Protein AF-B1I5F2-F1 (afdb_monomer_lite)

Secondary structure (DSSP, 8-state):
---------------------------TTHHHHHHHHHHHHHHHHHHHHHHHHHHHHHHTTS---HHHHHHHHHHHHHHHHHHHHHHHHHHHHHHHHHHS--

Radius of gyration: 26.98 Å; chains: 1; bounding box: 39×50×77 Å

Foldseek 3Di:
DDDDDDDDDDDDDDDDDDDDDDDDPDDPPVVVVVVVLVVLVVVLVVLVVVLVVLVVCVVVVVDPCVVVNVVSVVVSVVSVVVNVVVVVVVVVVVVVVVVPDD

InterPro domains:
  IPR001624 Flagellar hook-basal body complex protein FliE [MF_00724] (5-102)
  IPR001624 Flagellar hook-basal body complex protein FliE [PF02049] (25-101)
  IPR001624 Flagellar hook-basal body complex protein FliE [PR01006] (32-48)
  IPR001624 Flagellar hook-basal body complex protein FliE [PR01006] (66-82)
  IPR001624 Flagellar hook-basal body complex protein FliE [PR01006] (87-100)
  IPR001624 Flagellar hook-basal body complex protein FliE [PTHR34653] (27-101)
  IPR001624 Flagellar hook-basal body complex protein FliE [TIGR00205] (25-100)

pLDDT: mean 74.01, std 18.07, range [35.62, 93.12]

Organism: Desulforudis audaxviator (strain MP104C) (NCBI:txid477974)

Structure (mmCIF, N/CA/C/O backbone):
data_AF-B1I5F2-F1
#
_entry.id   AF-B1I5F2-F1
#
loop_
_atom_site.group_PDB
_atom_site.id
_atom_site.type_symbol
_atom_site.label_atom_id
_atom_site.label_alt_id
_atom_site.label_comp_id
_atom_site.label_asym_id
_atom_site.label_entity_id
_atom_site.label_seq_id
_atom_site.pdbx_PDB_ins_code
_atom_site.Cartn_x
_atom_site.Cartn_y
_atom_site.Cartn_z
_atom_site.occupancy
_atom_site.B_iso_or_equiv
_atom_site.auth_seq_id
_atom_site.auth_comp_id
_atom_site.auth_asym_id
_atom_site.auth_atom_id
_atom_site.pdbx_PDB_model_num
ATOM 1 N N . MET A 1 1 ? -13.102 24.224 -55.973 1.00 43.19 1 MET A N 1
ATOM 2 C CA . MET A 1 1 ? -11.959 23.411 -56.435 1.00 43.19 1 MET A CA 1
ATOM 3 C C . MET A 1 1 ? -11.923 22.157 -55.563 1.00 43.19 1 MET A C 1
ATOM 5 O O . MET A 1 1 ? -11.316 22.179 -54.507 1.00 43.19 1 MET A O 1
ATOM 9 N N . ILE A 1 2 ? -12.718 21.139 -55.921 1.00 48.62 2 ILE A N 1
ATOM 10 C CA . ILE A 1 2 ? -12.889 19.876 -55.175 1.00 48.62 2 ILE A CA 1
ATOM 11 C C . ILE A 1 2 ? -12.767 18.737 -56.196 1.00 48.62 2 ILE A C 1
ATOM 13 O O . ILE A 1 2 ? -13.663 18.553 -57.016 1.00 48.62 2 ILE A O 1
ATOM 17 N N . LYS A 1 3 ? -11.631 18.040 -56.174 1.00 52.56 3 LYS A N 1
ATOM 18 C CA . LYS A 1 3 ? -11.317 16.731 -56.781 1.00 52.56 3 LYS A CA 1
ATOM 19 C C . LYS A 1 3 ? -10.245 16.186 -55.812 1.00 52.56 3 LYS A C 1
ATOM 21 O O . LYS A 1 3 ? -9.353 16.946 -55.469 1.00 52.56 3 LYS A O 1
ATOM 26 N N . GLU A 1 4 ? -10.332 15.020 -55.188 1.00 61.22 4 GLU A N 1
ATOM 27 C CA . GLU A 1 4 ? -10.422 13.708 -55.812 1.00 61.22 4 GLU A CA 1
ATOM 28 C C . GLU A 1 4 ? -11.082 12.700 -54.866 1.00 61.22 4 GLU A C 1
ATOM 30 O O . GLU A 1 4 ? -10.819 12.646 -53.666 1.00 61.22 4 GLU A O 1
ATOM 35 N N . THR A 1 5 ? -11.966 11.901 -55.444 1.00 55.75 5 THR A N 1
ATOM 36 C CA . THR A 1 5 ? -12.652 10.773 -54.829 1.00 55.75 5 THR A CA 1
ATOM 37 C C . THR A 1 5 ? -12.171 9.528 -55.568 1.00 55.75 5 THR A C 1
ATOM 39 O O . THR A 1 5 ? -12.043 9.576 -56.788 1.00 55.75 5 THR A O 1
ATOM 42 N N . ALA A 1 6 ? -12.002 8.428 -54.830 1.00 52.50 6 ALA A N 1
ATOM 43 C CA . ALA A 1 6 ? -11.834 7.047 -55.301 1.00 52.50 6 ALA A CA 1
ATOM 44 C C . ALA A 1 6 ? -10.407 6.555 -55.632 1.00 52.50 6 ALA A C 1
ATOM 46 O O . ALA A 1 6 ? -9.905 6.686 -56.741 1.00 52.50 6 ALA A O 1
ATOM 47 N N . TRP A 1 7 ? -9.835 5.816 -54.676 1.00 52.06 7 TRP A N 1
ATOM 48 C CA . TRP A 1 7 ? -8.839 4.760 -54.901 1.00 52.06 7 TRP A CA 1
ATOM 49 C C . TRP A 1 7 ? -9.255 3.536 -54.052 1.00 52.06 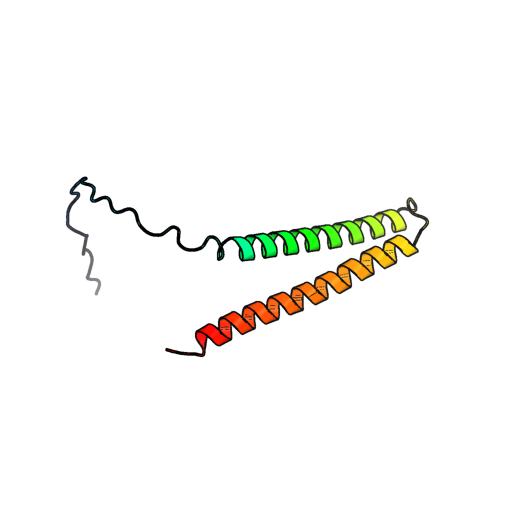7 TRP A C 1
ATOM 51 O O . TRP A 1 7 ? -8.774 3.282 -52.955 1.00 52.06 7 TRP A O 1
ATOM 61 N N . ALA A 1 8 ? -10.284 2.814 -54.497 1.00 66.62 8 ALA A N 1
ATOM 62 C CA . ALA A 1 8 ? -10.712 1.584 -53.828 1.00 66.62 8 ALA A CA 1
ATOM 63 C C . ALA A 1 8 ? -9.662 0.459 -54.003 1.00 66.62 8 ALA A C 1
ATOM 65 O O . ALA A 1 8 ? -9.002 0.411 -55.043 1.00 66.62 8 ALA A O 1
ATOM 66 N N . PRO A 1 9 ? -9.530 -0.470 -53.035 1.00 54.56 9 PRO A N 1
ATOM 67 C CA . PRO A 1 9 ? -8.638 -1.620 -53.139 1.00 54.56 9 PRO A CA 1
ATOM 68 C C . PRO A 1 9 ? -9.228 -2.712 -54.054 1.00 54.56 9 PRO A C 1
ATOM 70 O O . PRO A 1 9 ? -10.412 -3.033 -53.991 1.00 54.56 9 PRO A O 1
ATOM 73 N N . LEU A 1 10 ? -8.373 -3.307 -54.882 1.00 57.34 10 LEU A N 1
ATOM 74 C CA . LEU A 1 10 ? -8.588 -4.464 -55.768 1.00 57.34 10 LEU A CA 1
ATOM 75 C C . LEU A 1 10 ? -7.263 -5.242 -55.650 1.00 57.34 10 LEU A C 1
ATOM 77 O O . LEU A 1 10 ? -6.220 -4.634 -55.859 1.00 57.34 10 LEU A O 1
ATOM 81 N N . VAL A 1 11 ? -7.120 -6.515 -55.267 1.00 62.34 11 VAL A N 1
ATOM 82 C CA . VAL A 1 11 ? -7.882 -7.782 -55.359 1.00 62.34 11 VAL A CA 1
ATOM 83 C C . VAL A 1 11 ? -7.159 -8.778 -54.380 1.00 62.34 11 VAL A C 1
ATOM 85 O O . VAL A 1 11 ? -6.253 -8.332 -53.676 1.00 62.34 11 VAL A O 1
ATOM 88 N N . PRO A 1 12 ? -7.284 -10.125 -54.436 1.00 49.38 12 PRO A N 1
ATOM 89 C CA . PRO A 1 12 ? -8.416 -11.054 -54.333 1.00 49.38 12 PRO A CA 1
ATOM 90 C C . PRO A 1 12 ? -8.339 -11.955 -53.079 1.00 49.38 12 PRO A C 1
ATOM 92 O O . PRO A 1 12 ? -7.280 -12.196 -52.505 1.00 49.38 12 PRO A O 1
ATOM 95 N N . ALA A 1 13 ? -9.470 -12.574 -52.737 1.00 52.69 13 ALA A N 1
ATOM 96 C CA . ALA A 1 13 ? -9.509 -13.784 -51.925 1.00 52.69 13 ALA A CA 1
ATOM 97 C C . ALA A 1 13 ? -8.881 -14.970 -52.687 1.00 52.69 13 ALA A C 1
ATOM 99 O O . ALA A 1 13 ? -9.356 -15.332 -53.763 1.00 52.69 13 ALA A O 1
ATOM 100 N N . LEU A 1 14 ? -7.861 -15.602 -52.105 1.00 43.78 14 LEU A N 1
ATOM 101 C CA . LEU A 1 14 ? -7.427 -16.960 -52.439 1.00 43.78 14 LEU A CA 1
ATOM 102 C C . LEU A 1 14 ? -7.258 -17.734 -51.130 1.00 43.78 14 LEU A C 1
ATOM 104 O O . LEU A 1 14 ? -6.577 -17.286 -50.209 1.00 43.78 14 LEU A O 1
ATOM 108 N N . GLY A 1 15 ? -7.974 -18.852 -51.046 1.00 43.12 15 GLY A N 1
ATOM 109 C CA . GLY A 1 15 ? -8.039 -19.718 -49.882 1.00 43.12 15 GLY A CA 1
ATOM 110 C C . GLY A 1 15 ? -6.759 -20.506 -49.614 1.00 43.12 15 GLY A C 1
ATOM 111 O O . GLY A 1 15 ? -5.883 -20.625 -50.464 1.00 43.12 15 GLY A O 1
ATOM 112 N N . THR A 1 16 ? -6.721 -21.014 -48.380 1.00 55.25 16 THR A N 1
ATOM 113 C CA . THR A 1 16 ? -6.198 -22.319 -47.947 1.00 55.25 16 THR A CA 1
ATOM 114 C C . THR A 1 16 ? -5.094 -22.946 -48.799 1.00 55.25 16 THR A C 1
ATOM 116 O O . THR A 1 16 ? -5.375 -23.475 -49.863 1.00 55.25 16 THR A O 1
ATOM 119 N N . ASP A 1 17 ? -3.885 -23.042 -48.248 1.00 39.59 17 ASP A N 1
ATOM 120 C CA . ASP A 1 17 ? -3.327 -24.354 -47.910 1.00 39.59 17 ASP A CA 1
ATOM 121 C C . ASP A 1 17 ? -2.103 -24.224 -47.002 1.00 39.59 17 ASP A C 1
ATOM 123 O O . ASP A 1 17 ? -1.263 -23.332 -47.131 1.00 39.59 17 ASP A O 1
ATOM 127 N N . GLY A 1 18 ? -2.059 -25.100 -46.003 1.00 46.06 18 GLY A N 1
ATOM 128 C CA . GLY A 1 18 ? -1.067 -25.075 -44.945 1.00 46.06 18 GLY A CA 1
ATOM 129 C C . GLY A 1 18 ? 0.337 -25.424 -45.425 1.00 46.06 18 GLY A C 1
ATOM 130 O O . GLY A 1 18 ? 0.550 -26.366 -46.182 1.00 46.06 18 GLY A O 1
ATOM 131 N N . CYS A 1 19 ? 1.322 -24.760 -44.824 1.00 35.72 19 CYS A N 1
ATOM 132 C CA . CYS A 1 19 ? 2.631 -25.357 -44.620 1.00 35.72 19 CYS A CA 1
ATOM 133 C C . CYS A 1 19 ? 3.012 -25.243 -43.142 1.00 35.72 19 CYS A C 1
ATOM 135 O O . CYS A 1 19 ? 3.512 -24.239 -42.643 1.00 35.72 19 CYS A O 1
ATOM 137 N N . ARG A 1 20 ? 2.697 -26.336 -42.449 1.00 54.31 20 ARG A N 1
ATOM 138 C CA . ARG A 1 20 ? 3.303 -26.844 -41.221 1.00 54.31 20 ARG A CA 1
ATOM 139 C C . ARG A 1 20 ? 4.793 -26.486 -41.114 1.00 54.31 20 ARG A C 1
ATOM 141 O O . ARG A 1 20 ? 5.597 -26.964 -41.912 1.00 54.31 20 ARG A O 1
ATOM 148 N N . ARG A 1 21 ? 5.184 -25.833 -40.017 1.00 40.88 21 ARG A N 1
ATOM 149 C CA . ARG A 1 21 ? 6.444 -26.169 -39.341 1.00 40.88 21 ARG A CA 1
ATOM 150 C C . ARG A 1 21 ? 6.365 -25.873 -37.849 1.00 40.88 21 ARG A C 1
ATOM 152 O O . ARG A 1 21 ? 6.268 -24.732 -37.422 1.00 40.88 21 ARG A O 1
ATOM 159 N N . SER A 1 22 ? 6.403 -26.958 -37.083 1.00 52.06 22 SER A N 1
ATOM 160 C CA . SER A 1 22 ? 6.754 -26.973 -35.672 1.00 52.06 22 SER A CA 1
ATOM 161 C C . SER A 1 22 ? 8.103 -26.294 -35.460 1.00 52.06 22 SER A C 1
ATOM 163 O O . SER A 1 22 ? 9.062 -26.610 -36.166 1.00 52.06 22 SER A O 1
ATOM 165 N N . GLY A 1 23 ? 8.202 -25.452 -34.441 1.00 35.62 23 GLY A N 1
ATOM 166 C CA . GLY A 1 23 ? 9.489 -24.986 -33.953 1.00 35.62 23 GLY A CA 1
ATOM 167 C C . GLY A 1 23 ? 9.341 -23.763 -33.070 1.00 35.62 23 GLY A C 1
ATOM 168 O O . GLY A 1 23 ? 9.017 -22.692 -33.562 1.00 35.62 23 GLY A O 1
ATOM 169 N N . GLY A 1 24 ? 9.623 -23.935 -31.781 1.00 35.84 24 GLY A N 1
ATOM 170 C CA . GLY A 1 24 ? 9.872 -22.817 -30.880 1.00 35.84 24 GLY A CA 1
ATOM 171 C C . GLY A 1 24 ? 8.771 -22.602 -29.861 1.00 35.84 24 GLY A C 1
ATOM 172 O O . GLY A 1 24 ? 8.024 -21.633 -29.925 1.00 35.84 24 GLY A O 1
ATOM 173 N N . GLN A 1 25 ? 8.740 -23.468 -28.853 1.00 43.19 25 GLN A N 1
ATOM 174 C CA . GLN A 1 25 ? 8.285 -23.081 -27.526 1.00 43.19 25 GLN A CA 1
ATOM 175 C C . GLN A 1 25 ? 9.306 -22.061 -26.995 1.00 43.19 25 GLN A C 1
ATOM 177 O O . GLN A 1 25 ? 10.261 -22.405 -26.307 1.00 43.19 25 GLN A O 1
ATOM 182 N N . ALA A 1 26 ? 9.181 -20.815 -27.447 1.00 36.12 26 ALA A N 1
ATOM 183 C CA . ALA A 1 26 ? 10.014 -19.706 -27.026 1.00 36.12 26 ALA A CA 1
ATOM 184 C C . ALA A 1 26 ? 9.332 -19.022 -25.836 1.00 36.12 26 ALA A C 1
ATOM 186 O O . ALA A 1 26 ? 8.316 -18.353 -25.985 1.00 36.12 26 ALA A O 1
ATOM 187 N N . ALA A 1 27 ? 9.915 -19.245 -24.658 1.00 46.53 27 ALA A N 1
ATOM 188 C CA . ALA A 1 27 ? 9.865 -18.374 -23.487 1.00 46.53 27 ALA A CA 1
ATOM 189 C C . ALA A 1 27 ? 8.470 -17.919 -22.998 1.00 46.53 27 ALA A C 1
ATOM 191 O O . ALA A 1 27 ? 8.051 -16.774 -23.180 1.00 46.53 27 ALA A O 1
ATOM 192 N N . HIS A 1 28 ? 7.812 -18.790 -22.225 1.00 47.19 28 HIS A N 1
ATOM 193 C CA . HIS A 1 28 ? 6.891 -18.373 -21.159 1.00 47.19 28 HIS A CA 1
ATOM 194 C C . HIS A 1 28 ? 7.684 -17.620 -20.077 1.00 47.19 28 HIS A C 1
ATOM 196 O O . HIS A 1 28 ? 8.132 -18.202 -19.097 1.00 47.19 28 HIS A O 1
ATOM 202 N N . THR A 1 29 ? 7.990 -16.347 -20.310 1.00 58.41 29 THR A N 1
ATOM 203 C CA . THR A 1 29 ? 8.671 -15.512 -19.300 1.00 58.41 29 THR A CA 1
ATOM 204 C C . THR A 1 29 ? 8.212 -14.059 -19.380 1.00 58.41 29 THR A C 1
ATOM 206 O O . THR A 1 29 ? 8.078 -13.396 -18.357 1.00 58.41 29 THR A O 1
ATOM 209 N N . GLY A 1 30 ? 7.846 -13.575 -20.576 1.00 57.44 30 GLY A N 1
ATOM 210 C CA . GLY A 1 30 ? 7.246 -12.244 -20.742 1.00 57.44 30 GLY A CA 1
ATOM 211 C C . GLY A 1 30 ? 5.837 -12.109 -20.142 1.00 57.44 30 GLY A C 1
ATOM 212 O O . GLY A 1 30 ? 5.457 -11.026 -19.708 1.00 57.44 30 GLY A O 1
ATOM 213 N N . GLY A 1 31 ? 5.070 -13.203 -20.069 1.00 64.00 31 GLY A N 1
ATOM 214 C CA . GLY A 1 31 ? 3.735 -13.213 -19.453 1.00 64.00 31 GLY A CA 1
ATOM 215 C C . GLY A 1 31 ? 3.749 -13.285 -17.921 1.00 64.00 31 GLY A C 1
ATOM 216 O O . GLY A 1 31 ? 2.827 -12.787 -17.274 1.00 64.00 31 GLY A O 1
ATOM 217 N N . ASP A 1 32 ? 4.797 -13.867 -17.334 1.00 80.44 32 ASP A N 1
ATOM 218 C CA . ASP A 1 32 ? 4.879 -14.103 -15.889 1.00 80.44 32 ASP A CA 1
ATOM 219 C C . ASP A 1 32 ? 5.145 -12.820 -15.104 1.00 80.44 32 ASP A C 1
ATOM 221 O O . ASP A 1 32 ? 4.499 -12.582 -14.086 1.00 80.44 32 ASP A O 1
ATOM 225 N N . PHE A 1 33 ? 6.004 -11.930 -15.613 1.00 79.56 33 PHE A N 1
ATOM 226 C CA . PHE A 1 33 ? 6.237 -10.636 -14.966 1.00 79.56 33 PHE A CA 1
ATOM 227 C C . PHE A 1 33 ? 4.968 -9.776 -14.922 1.00 79.56 33 PHE A C 1
ATOM 229 O O . PHE A 1 33 ? 4.636 -9.215 -13.881 1.00 79.56 33 PHE A O 1
ATOM 236 N N . GLY A 1 34 ? 4.221 -9.710 -16.031 1.00 84.62 34 GLY A N 1
ATOM 237 C CA . GLY A 1 34 ? 2.960 -8.969 -16.090 1.00 84.62 34 GLY A CA 1
ATOM 238 C C . GLY A 1 34 ? 1.911 -9.513 -15.117 1.00 84.62 34 GLY A C 1
ATOM 239 O O . GLY A 1 34 ? 1.204 -8.730 -14.484 1.00 84.62 34 GLY A O 1
ATOM 240 N N . ARG A 1 35 ? 1.845 -10.840 -14.938 1.00 87.19 35 ARG A N 1
ATOM 241 C CA . ARG A 1 35 ? 0.994 -11.469 -13.917 1.00 87.19 35 ARG A CA 1
ATOM 242 C C . ARG A 1 35 ? 1.425 -11.119 -12.499 1.00 87.19 35 ARG A C 1
ATOM 244 O O . ARG A 1 35 ? 0.578 -10.702 -11.719 1.00 87.19 35 ARG A O 1
ATOM 251 N N . ILE A 1 36 ? 2.714 -11.237 -12.184 1.00 85.06 36 ILE A N 1
ATOM 252 C CA . ILE A 1 36 ? 3.253 -10.903 -10.857 1.00 85.06 36 ILE A CA 1
ATOM 253 C C . ILE A 1 36 ? 3.004 -9.426 -10.533 1.00 85.06 36 ILE A C 1
ATOM 255 O O . ILE A 1 36 ? 2.588 -9.093 -9.425 1.00 85.06 36 ILE A O 1
ATOM 259 N N . LEU A 1 37 ? 3.203 -8.533 -11.507 1.00 85.50 37 LEU A N 1
ATOM 260 C CA . LEU A 1 37 ? 2.918 -7.109 -11.353 1.00 85.50 37 LEU A CA 1
ATOM 261 C C . LEU A 1 37 ? 1.424 -6.860 -11.115 1.00 85.50 37 LEU A C 1
ATOM 263 O O . LEU A 1 37 ? 1.067 -6.075 -10.241 1.00 85.50 37 LEU A O 1
ATOM 267 N N . ASN A 1 38 ? 0.547 -7.538 -11.858 1.00 89.06 38 ASN A N 1
ATOM 268 C CA . ASN A 1 38 ? -0.896 -7.432 -11.664 1.00 89.06 38 ASN A CA 1
ATOM 269 C C . ASN A 1 38 ? -1.314 -7.922 -10.267 1.00 89.06 38 ASN A C 1
ATOM 271 O O . ASN A 1 38 ? -2.046 -7.225 -9.570 1.00 89.06 38 ASN A O 1
ATOM 275 N N . GLU A 1 39 ? -0.791 -9.064 -9.816 1.00 89.38 39 GLU A N 1
ATOM 276 C CA . GLU A 1 39 ? -1.010 -9.564 -8.456 1.00 89.38 39 GLU A CA 1
ATOM 277 C C . GLU A 1 39 ? -0.508 -8.584 -7.394 1.00 89.38 39 GLU A C 1
ATOM 279 O O . GLU A 1 39 ? -1.205 -8.342 -6.410 1.00 89.38 39 GLU A O 1
ATOM 284 N N . ALA A 1 40 ? 0.666 -7.980 -7.587 1.00 86.75 40 ALA A N 1
ATOM 285 C CA . ALA A 1 40 ? 1.203 -6.982 -6.668 1.00 86.75 40 ALA A CA 1
ATOM 286 C C . ALA A 1 40 ? 0.307 -5.733 -6.585 1.00 86.75 40 ALA A C 1
ATOM 288 O O . ALA A 1 40 ? 0.039 -5.242 -5.488 1.00 86.75 40 ALA A O 1
ATOM 289 N N . VAL A 1 41 ? -0.212 -5.251 -7.721 1.00 90.56 41 VAL A N 1
ATOM 290 C CA . VAL A 1 41 ? -1.165 -4.128 -7.767 1.00 90.56 41 VAL A CA 1
ATOM 291 C C . VAL A 1 41 ? -2.487 -4.493 -7.085 1.00 90.56 41 VAL A C 1
ATOM 293 O O . VAL A 1 41 ? -3.021 -3.691 -6.319 1.00 90.56 41 VAL A O 1
ATOM 296 N N . ASN A 1 42 ? -2.994 -5.709 -7.293 1.00 92.31 42 ASN A N 1
ATOM 297 C CA . ASN A 1 42 ? -4.203 -6.177 -6.612 1.00 92.31 42 ASN A CA 1
ATOM 298 C C . ASN A 1 42 ? -3.994 -6.251 -5.093 1.00 92.31 42 ASN A C 1
ATOM 300 O O . ASN A 1 42 ? -4.835 -5.770 -4.337 1.00 92.31 42 ASN A O 1
ATOM 304 N N . ARG A 1 43 ? -2.842 -6.758 -4.635 1.00 89.19 43 ARG A N 1
ATOM 305 C CA . ARG A 1 43 ? -2.484 -6.782 -3.207 1.00 89.19 43 ARG A CA 1
ATOM 306 C C . ARG A 1 43 ? -2.367 -5.383 -2.606 1.00 89.19 43 ARG A C 1
ATOM 308 O O . ARG A 1 43 ? -2.793 -5.177 -1.472 1.00 89.19 43 ARG A O 1
ATOM 315 N N . LEU A 1 44 ? -1.826 -4.419 -3.352 1.00 90.50 44 LEU A N 1
ATOM 316 C CA . LEU A 1 44 ? -1.793 -3.017 -2.929 1.00 90.50 44 LEU A CA 1
ATOM 317 C C . LEU A 1 44 ? -3.214 -2.468 -2.735 1.00 90.50 44 LEU A C 1
ATOM 319 O O . LEU A 1 44 ? -3.486 -1.832 -1.718 1.00 90.50 44 LEU A O 1
ATOM 323 N N . ASN A 1 45 ? -4.125 -2.747 -3.670 1.00 92.62 45 ASN A N 1
ATOM 324 C CA . ASN A 1 45 ? -5.525 -2.345 -3.547 1.00 92.62 45 ASN A CA 1
ATOM 325 C C . ASN A 1 45 ? -6.193 -2.988 -2.319 1.00 92.62 45 ASN A C 1
ATOM 327 O O . ASN A 1 45 ? -6.844 -2.304 -1.534 1.00 92.62 45 ASN A O 1
ATOM 331 N N . GLU A 1 46 ? -5.976 -4.284 -2.092 1.00 92.19 46 GLU A N 1
ATOM 332 C CA . GLU A 1 46 ? -6.477 -4.973 -0.898 1.00 92.19 46 GLU A CA 1
ATOM 333 C C . GLU A 1 46 ? -5.917 -4.396 0.407 1.00 92.19 46 GLU A C 1
ATOM 335 O O . GLU A 1 46 ? -6.631 -4.332 1.407 1.00 92.19 46 GLU A O 1
ATOM 340 N N . SER A 1 47 ? -4.641 -4.002 0.430 1.00 89.06 47 SER A N 1
ATOM 341 C CA . SER A 1 47 ? -4.019 -3.356 1.590 1.00 89.06 47 SER A CA 1
ATOM 342 C C . SER A 1 47 ? -4.667 -1.995 1.877 1.00 89.06 47 SER A C 1
ATOM 344 O O . SER A 1 47 ? -5.055 -1.731 3.015 1.00 89.06 47 SER A O 1
ATOM 346 N N . GLN A 1 48 ? -4.906 -1.178 0.842 1.00 89.12 48 GLN A N 1
ATOM 347 C CA . GLN A 1 48 ? -5.615 0.100 0.984 1.00 89.12 48 GLN A CA 1
ATOM 348 C C . GLN A 1 48 ? -7.051 -0.079 1.493 1.00 89.12 48 GLN A C 1
ATOM 350 O O . GLN A 1 48 ? -7.455 0.594 2.439 1.00 89.12 48 GLN A O 1
ATOM 355 N N . VAL A 1 49 ? -7.816 -1.012 0.916 1.00 93.12 49 VAL A N 1
ATOM 356 C CA . VAL A 1 49 ? -9.199 -1.289 1.343 1.00 93.12 49 VAL A CA 1
ATOM 357 C C . VAL A 1 49 ? -9.245 -1.791 2.787 1.00 93.12 49 VAL A C 1
ATOM 359 O O . VAL A 1 49 ? -10.134 -1.399 3.547 1.00 93.12 49 VAL A O 1
ATOM 362 N N . ARG A 1 50 ? -8.285 -2.630 3.196 1.00 88.81 50 ARG A N 1
ATOM 363 C CA . ARG A 1 50 ? -8.167 -3.088 4.587 1.00 88.81 50 ARG A CA 1
ATOM 364 C C . ARG A 1 50 ? -7.876 -1.940 5.544 1.00 88.81 50 ARG A C 1
ATOM 366 O O . ARG A 1 50 ? -8.548 -1.852 6.568 1.00 88.81 50 ARG A O 1
ATOM 373 N N . ALA A 1 51 ? -6.938 -1.056 5.209 1.00 85.44 51 ALA A N 1
ATOM 374 C CA . ALA A 1 51 ? -6.637 0.120 6.021 1.00 85.44 51 ALA A CA 1
ATOM 375 C C . ALA A 1 51 ? -7.866 1.032 6.169 1.00 85.44 51 ALA A C 1
ATOM 377 O O . ALA A 1 51 ? -8.214 1.422 7.282 1.00 85.44 51 ALA A O 1
ATOM 378 N N . ASP A 1 52 ? -8.580 1.301 5.075 1.00 87.31 52 ASP A N 1
ATOM 379 C CA . ASP A 1 52 ? -9.792 2.126 5.085 1.00 87.31 52 ASP A CA 1
ATOM 380 C C . ASP A 1 5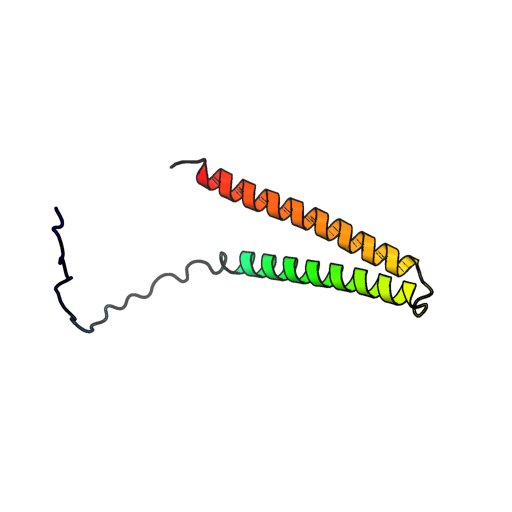2 ? -10.916 1.488 5.922 1.00 87.31 52 ASP A C 1
ATOM 382 O O . ASP A 1 52 ? -11.562 2.146 6.737 1.00 87.31 52 ASP A O 1
ATOM 386 N N . THR A 1 53 ? -11.092 0.170 5.801 1.00 88.75 53 THR A N 1
ATOM 387 C CA . THR A 1 53 ? -12.055 -0.593 6.607 1.00 88.75 53 THR A CA 1
ATOM 388 C C . THR A 1 53 ? -11.701 -0.552 8.092 1.00 88.75 53 THR A C 1
ATOM 390 O O . THR A 1 53 ? -12.578 -0.302 8.917 1.00 88.75 53 THR A O 1
ATOM 393 N N . ALA A 1 54 ? -10.425 -0.739 8.442 1.00 84.62 54 ALA A N 1
ATOM 394 C CA . ALA A 1 54 ? -9.956 -0.668 9.824 1.00 84.62 54 ALA A CA 1
ATOM 395 C C . ALA A 1 54 ? -10.197 0.724 10.430 1.00 84.62 54 ALA A C 1
ATOM 397 O O . ALA A 1 54 ? -10.665 0.836 11.562 1.00 84.62 54 ALA A O 1
ATOM 398 N N . VAL A 1 55 ? -9.961 1.788 9.655 1.00 84.75 55 VAL A N 1
ATOM 399 C CA . VAL A 1 55 ? -10.272 3.166 10.063 1.00 84.75 55 VAL A CA 1
ATOM 400 C C . VAL A 1 55 ? -11.772 3.343 10.294 1.00 84.75 55 VAL A C 1
ATOM 402 O O . VAL A 1 55 ? -12.168 3.879 11.327 1.00 84.75 55 VAL A O 1
ATOM 405 N N . ARG A 1 56 ? -12.628 2.862 9.384 1.00 84.75 56 ARG A N 1
ATOM 406 C CA . ARG A 1 56 ? -14.090 2.958 9.541 1.00 84.75 56 ARG A CA 1
ATOM 407 C C . ARG A 1 56 ? -14.595 2.212 10.772 1.00 84.75 56 ARG A C 1
ATOM 409 O O . ARG A 1 56 ? -15.421 2.753 11.497 1.00 84.75 56 ARG A O 1
ATOM 416 N N . GLN A 1 57 ? -14.095 1.005 11.023 1.00 82.94 57 GLN A N 1
ATOM 417 C CA . GLN A 1 57 ? -14.484 0.197 12.184 1.00 82.94 57 GLN A CA 1
ATOM 418 C C . GLN A 1 57 ? -14.048 0.836 13.509 1.00 82.94 57 GLN A C 1
ATOM 420 O O . GLN A 1 57 ? -14.784 0.794 14.494 1.00 82.94 57 GLN A O 1
ATOM 425 N N . PHE A 1 58 ? -12.882 1.484 13.524 1.00 81.06 58 PHE A N 1
ATOM 426 C CA . PHE A 1 58 ? -12.419 2.260 14.671 1.00 81.06 58 PHE A CA 1
ATOM 427 C C . PHE A 1 58 ? -13.295 3.489 14.931 1.00 81.06 58 PHE A C 1
ATOM 429 O O . PHE A 1 58 ? -13.728 3.716 16.058 1.00 81.06 58 PHE A O 1
ATOM 436 N N . LEU A 1 59 ? -13.626 4.250 13.883 1.00 81.69 59 LEU A N 1
ATOM 437 C CA . LEU A 1 59 ? -14.520 5.409 13.980 1.00 81.69 59 LEU A CA 1
ATOM 438 C C . LEU A 1 59 ? -15.955 5.028 14.377 1.00 81.69 59 LEU A C 1
ATOM 440 O O . LEU A 1 59 ? -16.619 5.793 15.070 1.00 81.69 59 LEU A O 1
ATOM 444 N N . ALA A 1 60 ? -16.425 3.851 13.957 1.00 82.75 60 ALA A N 1
ATOM 445 C CA . ALA A 1 60 ? -17.727 3.298 14.328 1.00 82.75 60 ALA A CA 1
ATOM 446 C C . ALA A 1 60 ? -17.784 2.800 15.786 1.00 82.75 60 ALA A C 1
ATOM 448 O O . ALA A 1 60 ? -18.860 2.460 16.272 1.00 82.75 60 ALA A O 1
ATOM 449 N N . GLY A 1 61 ? -16.645 2.752 16.486 1.00 72.38 61 GLY A N 1
ATOM 450 C CA . GLY A 1 61 ? -16.548 2.266 17.863 1.00 72.38 61 GLY A CA 1
ATOM 451 C C . GLY A 1 61 ? -16.561 0.740 18.001 1.00 72.38 61 GLY A C 1
ATOM 452 O O . GLY A 1 61 ? -16.480 0.249 19.126 1.00 72.38 61 GLY A O 1
ATOM 453 N N . GLU A 1 62 ? -16.618 -0.005 16.890 1.00 67.12 62 GLU A N 1
ATOM 454 C CA . GLU A 1 62 ? -16.604 -1.476 16.871 1.00 67.12 62 GLU A CA 1
ATOM 455 C C . GLU A 1 62 ? -15.216 -2.062 17.174 1.00 67.12 62 GLU A C 1
ATOM 457 O O . GLU A 1 62 ? -15.107 -3.192 17.645 1.00 67.12 62 GLU A O 1
ATOM 462 N N . VAL A 1 63 ? -14.147 -1.291 16.943 1.00 61.25 63 VAL A N 1
ATOM 463 C CA . VAL A 1 63 ? -12.762 -1.689 17.234 1.00 61.25 63 VAL A CA 1
ATOM 464 C C . VAL A 1 63 ? -12.169 -0.740 18.274 1.00 61.25 63 VAL A C 1
ATOM 466 O O . VAL A 1 63 ? -11.952 0.437 18.004 1.00 61.25 63 VAL A O 1
ATOM 469 N N . GLN A 1 64 ? -11.875 -1.256 19.472 1.00 62.84 64 GLN A N 1
ATOM 470 C CA . GLN A 1 64 ? -11.166 -0.509 20.526 1.00 62.84 64 GLN A CA 1
ATOM 471 C C . GLN A 1 64 ? -9.644 -0.463 20.316 1.00 62.84 64 GLN A C 1
ATOM 473 O O . GLN A 1 64 ? -8.952 0.322 20.963 1.00 62.84 64 GLN A O 1
ATOM 478 N N . ASP A 1 65 ? -9.118 -1.292 19.414 1.00 69.69 65 ASP A N 1
ATOM 479 C CA . ASP A 1 65 ? -7.684 -1.510 19.268 1.00 69.69 65 ASP A CA 1
ATOM 480 C C . ASP A 1 65 ? -7.082 -0.619 18.172 1.00 69.69 65 ASP A C 1
ATOM 482 O O . ASP A 1 65 ? -6.877 -1.015 17.022 1.00 69.69 65 ASP A O 1
ATOM 486 N N . VAL A 1 66 ? -6.805 0.634 18.542 1.00 78.81 66 VAL A N 1
ATOM 487 C CA . VAL A 1 66 ? -6.175 1.645 17.674 1.00 78.81 66 VAL A CA 1
ATOM 488 C C . VAL A 1 66 ? -4.843 1.168 17.075 1.00 78.81 66 VAL A C 1
ATOM 490 O O . VAL A 1 66 ? -4.461 1.596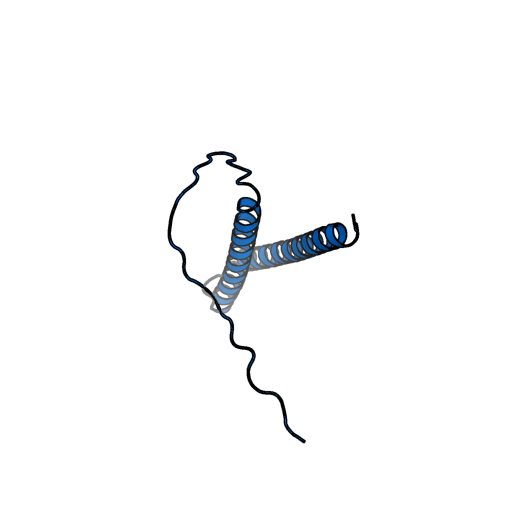 15.985 1.00 78.81 66 VAL A O 1
ATOM 493 N N . HIS A 1 67 ? -4.139 0.252 17.752 1.00 82.81 67 HIS A N 1
ATOM 494 C CA . HIS A 1 67 ? -2.861 -0.277 17.284 1.00 82.81 67 HIS A CA 1
ATOM 495 C C . HIS A 1 67 ? -3.000 -1.016 15.953 1.00 82.81 67 HIS A C 1
ATOM 497 O O . HIS A 1 67 ? -2.181 -0.806 15.062 1.00 82.81 67 HIS A O 1
ATOM 503 N N . GLN A 1 68 ? -4.055 -1.816 15.776 1.00 84.00 68 GLN A N 1
ATOM 504 C CA . GLN A 1 68 ? -4.296 -2.550 14.529 1.00 84.00 68 GLN A CA 1
ATOM 505 C C . GLN A 1 68 ? -4.569 -1.608 13.352 1.00 84.00 68 GLN A C 1
ATOM 507 O O . GLN A 1 68 ? -4.083 -1.831 12.245 1.00 84.00 68 GLN A O 1
ATOM 512 N N . VAL A 1 69 ? -5.284 -0.510 13.604 1.00 85.94 69 VAL A N 1
ATOM 513 C CA . VAL A 1 69 ? -5.584 0.514 12.595 1.00 85.94 69 VAL A CA 1
ATOM 514 C C . VAL A 1 69 ? -4.306 1.209 12.138 1.00 85.94 69 VAL A C 1
ATOM 516 O O . VAL A 1 69 ? -4.067 1.342 10.941 1.00 85.94 69 VAL A O 1
ATOM 519 N N . ILE A 1 70 ? -3.460 1.622 13.087 1.00 87.00 70 ILE A N 1
ATOM 520 C CA . ILE A 1 70 ? -2.187 2.284 12.780 1.00 87.00 70 ILE A CA 1
ATOM 521 C C . ILE A 1 70 ? -1.237 1.329 12.049 1.00 87.00 70 ILE A C 1
ATOM 523 O O . ILE A 1 70 ? -0.567 1.755 11.110 1.00 87.00 70 ILE A O 1
ATOM 527 N N . ILE A 1 71 ? -1.196 0.047 12.428 1.00 89.31 71 ILE A N 1
ATOM 528 C CA . ILE A 1 71 ? -0.400 -0.966 11.722 1.00 89.31 71 ILE A CA 1
ATOM 529 C C . ILE A 1 7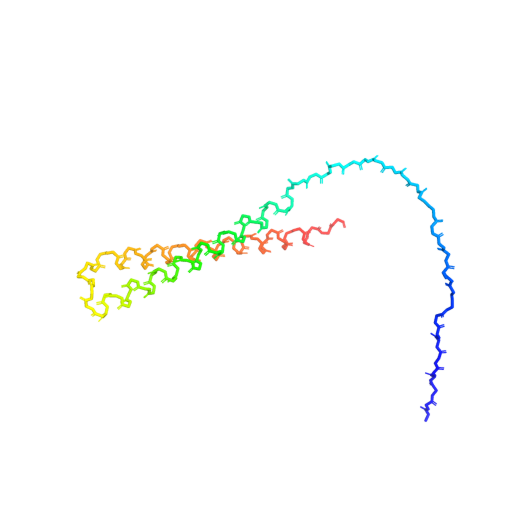1 ? -0.887 -1.111 10.277 1.00 89.31 71 ILE A C 1
ATOM 531 O O . ILE A 1 71 ? -0.074 -1.006 9.361 1.00 89.31 71 ILE A O 1
ATOM 535 N N . ALA A 1 72 ? -2.196 -1.272 10.063 1.00 87.56 72 ALA A N 1
ATOM 536 C CA . ALA A 1 72 ? -2.771 -1.408 8.726 1.00 87.56 72 ALA A CA 1
ATOM 537 C C . ALA A 1 72 ? -2.508 -0.169 7.852 1.00 87.56 72 ALA A C 1
ATOM 539 O O . ALA A 1 72 ? -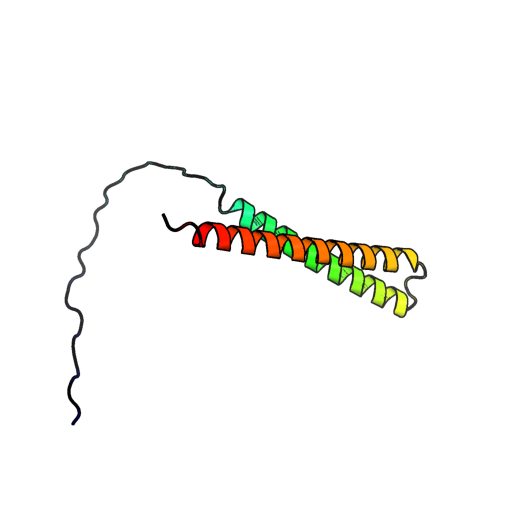2.133 -0.293 6.687 1.00 87.56 72 ALA A O 1
ATOM 540 N N . LEU A 1 73 ? -2.639 1.031 8.425 1.00 88.56 73 LEU A N 1
ATOM 541 C CA . LEU A 1 73 ? -2.302 2.288 7.752 1.00 88.56 73 LEU A CA 1
ATOM 542 C C . LEU A 1 73 ? -0.820 2.349 7.373 1.00 88.56 73 LEU A C 1
ATOM 544 O O . LEU A 1 73 ? -0.485 2.715 6.247 1.00 88.56 73 LEU A O 1
ATOM 548 N N . ARG A 1 74 ? 0.073 1.975 8.295 1.00 91.06 74 ARG A N 1
ATOM 549 C CA . ARG A 1 74 ? 1.517 2.022 8.058 1.00 91.06 74 ARG A CA 1
ATOM 550 C C . ARG A 1 74 ? 1.958 1.006 7.010 1.00 91.06 74 ARG A C 1
ATOM 552 O O . ARG A 1 74 ? 2.819 1.313 6.190 1.00 91.06 74 ARG A O 1
ATOM 559 N N . GLU A 1 75 ? 1.361 -0.181 7.017 1.00 90.50 75 GLU A N 1
ATOM 560 C CA . GLU A 1 75 ? 1.581 -1.205 5.997 1.00 90.50 75 GLU A CA 1
ATOM 561 C C . GLU A 1 75 ? 1.134 -0.714 4.614 1.00 90.50 75 GLU A C 1
ATOM 563 O O . GLU A 1 75 ? 1.899 -0.818 3.650 1.00 90.50 75 GLU A O 1
ATOM 568 N N . ALA A 1 76 ? -0.059 -0.120 4.515 1.00 91.50 76 ALA A N 1
ATOM 569 C CA . ALA A 1 76 ? -0.563 0.443 3.265 1.00 91.50 76 ALA A CA 1
ATOM 570 C C . ALA A 1 76 ? 0.341 1.572 2.737 1.00 91.50 76 ALA A C 1
ATOM 572 O O . ALA A 1 76 ? 0.650 1.609 1.545 1.00 91.50 76 ALA A O 1
ATOM 573 N N . GLU A 1 77 ? 0.824 2.453 3.619 1.00 90.88 77 GLU A N 1
ATOM 574 C CA . GLU A 1 77 ? 1.740 3.544 3.268 1.00 90.88 77 GLU A CA 1
ATOM 575 C C . GLU A 1 77 ? 3.079 3.018 2.723 1.00 90.88 77 GLU A C 1
ATOM 577 O O . GLU A 1 77 ? 3.513 3.425 1.643 1.00 90.88 77 GLU A O 1
ATOM 582 N N . LEU A 1 78 ? 3.713 2.073 3.426 1.00 92.94 78 LEU A N 1
ATOM 583 C CA . LEU A 1 78 ? 4.974 1.458 2.997 1.00 92.94 78 LEU A CA 1
ATOM 584 C C . LEU A 1 78 ? 4.821 0.712 1.665 1.00 92.94 78 LEU A C 1
ATOM 586 O O . LEU A 1 78 ? 5.669 0.827 0.780 1.00 92.94 78 LEU A O 1
ATOM 590 N N . THR A 1 79 ? 3.720 -0.022 1.497 1.00 90.69 79 THR A N 1
ATOM 591 C CA . THR A 1 79 ? 3.435 -0.764 0.261 1.00 90.69 79 THR A CA 1
ATOM 592 C C . THR A 1 79 ? 3.223 0.188 -0.917 1.00 90.69 79 THR A C 1
ATOM 594 O O . THR A 1 79 ? 3.706 -0.070 -2.019 1.00 90.69 79 THR A O 1
ATOM 597 N N . MET A 1 80 ? 2.555 1.323 -0.693 1.00 91.81 80 MET A N 1
ATOM 598 C CA . MET A 1 80 ? 2.362 2.354 -1.713 1.00 91.81 80 MET A CA 1
ATOM 599 C C . MET A 1 80 ? 3.689 3.000 -2.128 1.00 91.81 80 MET A C 1
ATOM 601 O O . MET A 1 80 ? 3.943 3.169 -3.321 1.00 91.81 80 MET A O 1
ATOM 605 N N . GLN A 1 81 ? 4.560 3.317 -1.165 1.00 92.31 81 GLN A N 1
ATOM 606 C CA . GLN A 1 81 ? 5.900 3.849 -1.442 1.00 92.31 81 GLN A CA 1
ATOM 607 C C . GLN A 1 81 ? 6.718 2.869 -2.290 1.00 92.31 81 GLN A C 1
ATOM 609 O O . GLN A 1 81 ? 7.283 3.254 -3.313 1.00 92.31 81 GLN A O 1
ATOM 614 N N . LEU A 1 82 ? 6.707 1.585 -1.923 1.00 91.25 82 LEU A N 1
ATOM 615 C CA . LEU A 1 82 ? 7.359 0.535 -2.701 1.00 91.25 82 LEU A CA 1
ATOM 616 C C . LEU A 1 82 ? 6.798 0.448 -4.129 1.00 91.25 82 LEU A C 1
ATOM 618 O O . LEU A 1 82 ? 7.561 0.340 -5.086 1.00 91.25 82 LEU A O 1
ATOM 622 N N . ALA A 1 83 ? 5.476 0.522 -4.295 1.00 90.25 83 ALA A N 1
ATOM 623 C CA . ALA A 1 83 ? 4.841 0.465 -5.609 1.00 90.25 83 ALA A CA 1
ATOM 624 C C . ALA A 1 83 ? 5.254 1.636 -6.517 1.00 90.25 83 ALA A C 1
ATOM 626 O O . ALA A 1 83 ? 5.458 1.445 -7.719 1.00 90.25 83 ALA A O 1
ATOM 627 N N . VAL A 1 84 ? 5.416 2.837 -5.954 1.00 92.38 84 VAL A N 1
ATOM 628 C CA . VAL A 1 84 ? 5.914 4.009 -6.689 1.00 92.38 84 VAL A CA 1
ATOM 629 C C . VAL A 1 84 ? 7.358 3.800 -7.141 1.00 92.38 84 VAL A C 1
ATOM 631 O O . VAL A 1 84 ? 7.659 4.042 -8.310 1.00 92.38 84 VAL A O 1
ATOM 634 N N . GLU A 1 85 ? 8.226 3.286 -6.270 1.00 91.44 85 GLU A N 1
ATOM 635 C CA . GLU A 1 85 ? 9.612 2.967 -6.634 1.00 91.44 85 GLU A CA 1
ATOM 636 C C . GLU A 1 85 ? 9.678 1.925 -7.755 1.00 91.44 85 GLU A C 1
ATOM 638 O O . GLU A 1 85 ? 10.377 2.118 -8.750 1.00 91.44 85 GLU A O 1
ATOM 643 N N . VAL A 1 86 ? 8.887 0.855 -7.661 1.00 89.44 86 VAL A N 1
ATOM 644 C CA . VAL A 1 86 ? 8.811 -0.173 -8.709 1.00 89.44 86 VAL A CA 1
ATOM 645 C C . VAL A 1 86 ? 8.320 0.421 -10.031 1.00 89.44 86 VAL A C 1
ATOM 647 O O . VAL A 1 86 ? 8.915 0.160 -11.078 1.00 89.44 86 VAL A O 1
ATOM 650 N N . ARG A 1 87 ? 7.280 1.265 -10.004 1.00 86.88 87 ARG A N 1
ATOM 651 C CA . ARG A 1 87 ? 6.792 1.978 -11.195 1.00 86.88 87 ARG A CA 1
ATOM 652 C C . ARG A 1 87 ? 7.902 2.816 -11.827 1.00 86.88 87 ARG A C 1
ATOM 654 O O . ARG A 1 87 ? 8.078 2.754 -13.042 1.00 86.88 87 ARG A O 1
ATOM 661 N N . ASN A 1 88 ? 8.643 3.576 -11.024 1.00 91.94 88 ASN A N 1
ATOM 662 C CA . ASN A 1 88 ? 9.737 4.413 -11.512 1.00 91.94 88 ASN A CA 1
ATOM 663 C C . ASN A 1 88 ? 10.829 3.559 -12.167 1.00 91.94 88 ASN A C 1
ATOM 665 O O . ASN A 1 88 ? 11.232 3.854 -13.289 1.00 91.94 88 ASN A O 1
ATOM 669 N N . ARG A 1 89 ? 11.222 2.437 -11.548 1.00 88.69 89 ARG A N 1
ATOM 670 C CA . ARG A 1 89 ? 12.227 1.522 -12.118 1.00 88.69 89 ARG A CA 1
ATOM 671 C C . ARG A 1 89 ? 11.797 0.869 -13.421 1.00 88.69 89 ARG A C 1
ATOM 673 O O . ARG A 1 89 ? 12.620 0.723 -14.318 1.00 88.69 89 ARG A O 1
ATOM 680 N N . ILE A 1 90 ? 10.521 0.520 -13.567 1.00 86.50 90 ILE A N 1
ATOM 681 C CA . ILE A 1 90 ? 9.994 -0.013 -14.831 1.00 86.50 90 ILE A CA 1
ATOM 682 C C . ILE A 1 90 ? 10.039 1.059 -15.929 1.00 86.50 90 ILE A C 1
ATOM 684 O O . ILE A 1 90 ? 10.434 0.770 -17.059 1.00 86.50 90 ILE A O 1
ATOM 688 N N . LEU A 1 91 ? 9.667 2.302 -15.605 1.00 88.50 91 LEU A N 1
ATOM 689 C CA . LEU A 1 91 ? 9.723 3.421 -16.550 1.00 88.50 91 LEU A CA 1
ATOM 690 C C . LEU A 1 91 ? 11.162 3.774 -16.948 1.00 88.50 91 LEU A C 1
ATOM 692 O O . LEU A 1 91 ? 11.396 4.092 -18.113 1.00 88.50 91 LEU A O 1
ATOM 696 N N . GLU A 1 92 ? 12.108 3.718 -16.010 1.00 86.81 92 GLU A N 1
ATOM 697 C CA . GLU A 1 92 ? 13.544 3.883 -16.269 1.00 86.81 92 GLU A CA 1
ATOM 698 C C . GLU A 1 92 ? 14.070 2.773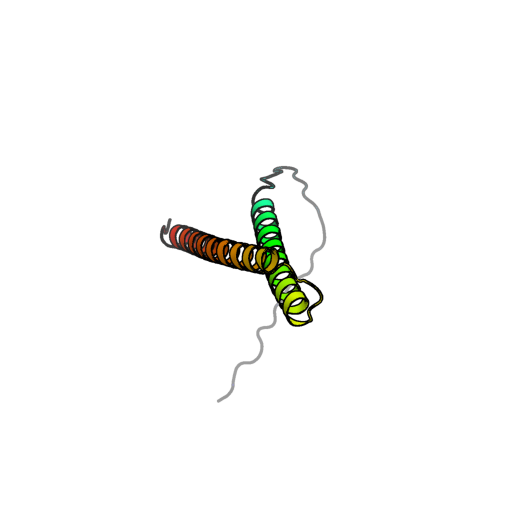 -17.183 1.00 86.81 92 GLU A C 1
ATOM 700 O O . GLU A 1 92 ? 14.680 3.069 -18.204 1.00 86.81 92 GLU A O 1
ATOM 705 N N . ALA A 1 93 ? 13.775 1.506 -16.876 1.00 85.81 93 ALA A N 1
ATOM 706 C CA . ALA A 1 93 ? 14.203 0.368 -17.687 1.00 85.81 93 ALA A CA 1
ATOM 707 C C . ALA A 1 93 ? 13.668 0.449 -19.127 1.00 85.81 93 ALA A C 1
ATOM 709 O O . ALA A 1 93 ? 14.405 0.191 -20.078 1.00 85.81 93 ALA A O 1
ATOM 710 N N . TYR A 1 94 ? 12.407 0.863 -19.303 1.00 86.25 94 TYR A N 1
ATOM 711 C CA . TYR A 1 94 ? 11.836 1.113 -20.628 1.00 86.25 94 TYR A CA 1
ATOM 712 C C . TYR A 1 94 ? 12.544 2.266 -21.357 1.00 86.25 94 TYR A C 1
ATOM 714 O O . TYR A 1 94 ? 12.864 2.151 -22.540 1.00 86.25 94 TYR A O 1
ATOM 722 N N . GLN A 1 95 ? 12.815 3.373 -20.659 1.00 85.44 95 GLN A N 1
ATOM 723 C CA . GLN A 1 95 ? 13.528 4.511 -21.239 1.00 85.44 95 GLN A CA 1
ATOM 724 C C . GLN A 1 95 ? 14.957 4.145 -21.652 1.00 85.44 95 GLN A C 1
ATOM 726 O O . GLN A 1 95 ? 15.377 4.536 -22.738 1.00 85.44 95 GLN A O 1
ATOM 731 N N . GLU A 1 96 ? 15.678 3.364 -20.850 1.00 82.94 96 GLU A N 1
ATOM 732 C CA . GLU A 1 96 ? 17.045 2.918 -21.143 1.00 82.94 96 GLU A CA 1
ATOM 733 C C . GLU A 1 96 ? 17.102 2.034 -22.402 1.00 82.94 96 GLU A C 1
ATOM 735 O O . GLU A 1 96 ? 17.921 2.265 -23.294 1.00 82.94 96 GLU A O 1
ATOM 740 N N . LEU A 1 97 ? 16.156 1.094 -22.531 1.00 79.06 97 LEU A N 1
ATOM 741 C CA . LEU A 1 97 ? 15.974 0.265 -23.731 1.00 79.06 97 LEU A CA 1
ATOM 742 C C . LEU A 1 97 ? 15.654 1.098 -24.984 1.00 79.06 97 LEU A C 1
ATOM 744 O O . LEU A 1 97 ? 16.004 0.703 -26.088 1.00 79.06 97 LEU A O 1
ATOM 748 N N . SER A 1 98 ? 14.989 2.248 -24.829 1.00 76.31 98 SER A N 1
ATOM 749 C CA . SER A 1 98 ? 14.670 3.151 -25.946 1.00 76.31 98 SER A CA 1
ATOM 750 C C . SER A 1 98 ? 15.808 4.117 -26.304 1.00 76.31 98 SER A C 1
ATOM 752 O O . SER A 1 98 ? 15.912 4.558 -27.448 1.00 76.31 98 SER A O 1
ATOM 754 N N . ARG A 1 99 ? 16.652 4.467 -25.323 1.00 71.12 99 ARG A N 1
ATOM 755 C CA . ARG A 1 99 ? 17.775 5.411 -25.455 1.00 71.12 99 ARG A CA 1
ATOM 756 C C . ARG A 1 99 ? 19.068 4.780 -25.922 1.00 71.12 99 ARG A C 1
ATOM 758 O O . ARG A 1 99 ? 19.988 5.522 -26.251 1.00 71.12 99 ARG A O 1
ATOM 765 N N . THR A 1 100 ? 19.149 3.461 -25.927 1.00 70.19 100 THR A N 1
ATOM 766 C CA . THR A 1 100 ? 20.161 2.733 -26.679 1.00 70.19 100 THR A CA 1
ATOM 767 C C . THR A 1 100 ? 19.595 2.480 -28.078 1.00 70.19 100 THR A C 1
ATOM 769 O O . THR A 1 100 ? 19.017 1.421 -28.313 1.00 70.19 100 THR A O 1
ATOM 772 N N . PRO A 1 101 ? 19.680 3.448 -29.022 1.00 57.72 101 PRO A N 1
ATOM 773 C CA . PRO A 1 101 ? 19.469 3.114 -30.416 1.00 57.72 101 PRO A CA 1
ATOM 774 C C . PRO A 1 101 ? 20.545 2.090 -30.774 1.00 57.72 101 PRO A C 1
ATOM 776 O O . PRO A 1 101 ? 21.741 2.352 -30.625 1.00 57.72 101 PRO A O 1
ATOM 779 N N . LEU A 1 102 ? 20.104 0.900 -31.164 1.00 58.16 102 LEU A N 1
ATOM 780 C CA . LEU A 1 102 ? 20.918 0.020 -31.991 1.00 58.16 102 LEU A CA 1
ATOM 781 C C . LEU A 1 102 ? 21.217 0.714 -33.326 1.00 58.16 102 LEU A C 1
ATOM 783 O O . LEU A 1 102 ? 20.333 1.463 -33.808 1.00 58.16 102 LEU A O 1
#

Sequence (102 aa):
MIKETAWAPLVPALGTDGCRRSGGQAAHTGGDFGRILNEAVNRLNESQVRADTAVRQFLAGEVQDVHQVIIALREAELTMQLAVEVRNRILEAYQELSRTPL